Protein AF-A0A5D0Q859-F1 (afdb_monomer_lite)

pLDDT: mean 81.68, std 12.59, range [47.59, 95.12]

Sequence (96 aa):
MDIATSAGQDLERAVRRELMDAGFTVEPSLMSADGGLGVWHDPTRGVVITWGTSADQLVRHATIRSAVLLALRTVLIEAGHQVREDFNGLELVVTE

Structure (mmCIF, N/CA/C/O backbone):
data_AF-A0A5D0Q859-F1
#
_entry.id   AF-A0A5D0Q859-F1
#
loop_
_atom_site.group_PDB
_atom_site.id
_atom_site.type_symbol
_atom_site.label_atom_id
_atom_site.label_alt_id
_atom_site.label_comp_id
_atom_site.label_asym_id
_atom_site.label_entity_id
_atom_site.label_seq_id
_atom_site.pdbx_PDB_ins_code
_atom_site.Cartn_x
_atom_site.Cartn_y
_atom_site.Cartn_z
_atom_site.occupancy
_atom_site.B_iso_or_equiv
_atom_site.auth_seq_id
_atom_site.auth_comp_id
_atom_site.auth_asym_id
_atom_site.auth_atom_id
_atom_site.pdbx_PDB_model_num
ATOM 1 N N . MET A 1 1 ? -1.231 7.660 26.665 1.00 47.59 1 MET A N 1
ATOM 2 C CA . MET A 1 1 ? -1.248 8.157 25.270 1.00 47.59 1 MET A CA 1
ATOM 3 C C . MET A 1 1 ? -0.908 6.948 24.416 1.00 47.59 1 MET A C 1
ATOM 5 O O . MET A 1 1 ? 0.189 6.856 23.902 1.00 47.59 1 MET A O 1
ATOM 9 N N . ASP A 1 2 ? -1.811 5.964 24.382 1.00 58.16 2 ASP A N 1
ATOM 10 C CA . ASP A 1 2 ? -1.451 4.590 23.974 1.00 58.16 2 ASP A CA 1
ATOM 11 C C . ASP A 1 2 ? -2.455 3.987 22.989 1.00 58.16 2 ASP A C 1
ATOM 13 O O . ASP A 1 2 ? -2.103 3.134 22.185 1.00 58.16 2 ASP A O 1
ATOM 17 N N . ILE A 1 3 ? -3.695 4.483 22.987 1.00 60.16 3 ILE A N 1
ATOM 18 C CA . ILE A 1 3 ? -4.774 3.957 22.143 1.00 60.16 3 ILE A CA 1
ATOM 19 C C . ILE A 1 3 ? -4.573 4.363 20.676 1.00 60.16 3 ILE A C 1
ATOM 21 O O . ILE A 1 3 ? -4.725 3.529 19.795 1.00 60.16 3 ILE A O 1
ATOM 25 N N . ALA A 1 4 ? -4.158 5.608 20.410 1.00 60.44 4 ALA A N 1
ATOM 26 C CA . ALA A 1 4 ? -3.882 6.078 19.047 1.00 60.44 4 ALA A CA 1
ATOM 27 C C . ALA A 1 4 ? -2.678 5.355 18.416 1.00 60.44 4 ALA A C 1
ATOM 29 O O . ALA A 1 4 ? -2.698 5.006 17.241 1.00 60.44 4 ALA A O 1
ATOM 30 N N . THR A 1 5 ? -1.650 5.068 19.218 1.00 62.84 5 THR A N 1
ATOM 31 C CA . THR A 1 5 ? -0.482 4.293 18.785 1.00 62.84 5 THR A CA 1
ATOM 32 C C . THR A 1 5 ? -0.845 2.825 18.551 1.00 62.84 5 THR A C 1
ATOM 34 O O . THR A 1 5 ? -0.376 2.237 17.583 1.00 62.84 5 THR A O 1
ATOM 37 N N . SER A 1 6 ? -1.704 2.244 19.398 1.00 72.50 6 SER A N 1
ATOM 38 C CA . SER A 1 6 ? -2.205 0.873 19.229 1.00 72.50 6 SER A CA 1
ATOM 39 C C . SER A 1 6 ? -3.044 0.726 17.962 1.00 72.50 6 SER A C 1
ATOM 41 O O . SER A 1 6 ? -2.756 -0.153 17.160 1.00 72.50 6 SER A O 1
ATOM 43 N N . ALA A 1 7 ? -4.019 1.616 17.744 1.00 75.88 7 ALA A N 1
ATOM 44 C CA . ALA A 1 7 ? -4.873 1.595 16.556 1.00 75.88 7 ALA A CA 1
ATOM 45 C C . ALA A 1 7 ? -4.049 1.737 15.266 1.00 75.88 7 ALA A C 1
ATOM 47 O O . ALA A 1 7 ? -4.222 0.966 14.328 1.00 75.88 7 ALA A O 1
ATOM 48 N N . GLY A 1 8 ? -3.066 2.644 15.258 1.00 80.31 8 GLY A N 1
ATOM 49 C CA . GLY A 1 8 ? -2.147 2.804 14.132 1.00 80.31 8 GLY A CA 1
ATOM 50 C C . GLY A 1 8 ? -1.304 1.560 13.834 1.00 80.31 8 GLY A C 1
ATOM 51 O O . GLY A 1 8 ? -1.103 1.205 12.674 1.00 80.31 8 GLY A O 1
ATOM 52 N N . GLN A 1 9 ? -0.843 0.855 14.870 1.00 85.12 9 GLN A N 1
ATOM 53 C CA . GLN A 1 9 ? -0.109 -0.404 14.707 1.00 85.12 9 GLN A CA 1
ATOM 54 C C . GLN A 1 9 ? -1.004 -1.567 14.266 1.00 85.12 9 GLN A C 1
ATOM 56 O O . GLN A 1 9 ? -0.543 -2.451 13.543 1.00 85.12 9 GLN A O 1
ATOM 61 N N . ASP A 1 10 ? -2.259 -1.594 14.708 1.00 89.25 10 ASP A N 1
ATOM 62 C CA . ASP A 1 10 ? -3.234 -2.599 14.290 1.00 89.25 10 ASP A CA 1
ATOM 63 C C . ASP A 1 10 ? -3.599 -2.406 12.810 1.00 89.25 10 ASP A C 1
ATOM 65 O O . ASP A 1 10 ? -3.579 -3.377 12.050 1.00 89.25 10 ASP A O 1
ATOM 69 N N . LEU A 1 11 ? -3.798 -1.154 12.380 1.00 90.94 11 LEU A N 1
ATOM 70 C CA . LEU A 1 11 ? -3.985 -0.796 10.973 1.00 90.94 11 LEU A CA 1
ATOM 71 C C . LEU A 1 11 ? -2.756 -1.166 10.132 1.00 90.94 11 LEU A C 1
ATOM 73 O O . LEU A 1 11 ? -2.902 -1.779 9.078 1.00 90.94 11 LEU A O 1
ATOM 77 N N . GLU A 1 12 ? -1.537 -0.876 10.604 1.00 92.25 12 GLU A N 1
ATOM 78 C CA . GLU A 1 12 ? -0.311 -1.268 9.893 1.00 92.25 12 GLU A CA 1
ATOM 79 C C . GLU A 1 12 ? -0.249 -2.787 9.692 1.00 92.25 12 GLU A C 1
ATOM 81 O O . GLU A 1 12 ? 0.040 -3.261 8.593 1.00 92.25 12 GLU A O 1
ATOM 86 N N . ARG A 1 13 ? -0.555 -3.570 10.734 1.00 92.19 13 ARG A N 1
ATOM 87 C CA . ARG A 1 13 ? -0.566 -5.036 10.641 1.00 92.19 13 ARG A CA 1
ATOM 88 C C . ARG A 1 13 ? -1.631 -5.545 9.669 1.00 92.19 13 ARG A C 1
ATOM 90 O O . ARG A 1 13 ? -1.333 -6.477 8.921 1.00 92.19 13 ARG A O 1
ATOM 97 N N . ALA A 1 14 ? -2.821 -4.945 9.656 1.00 94.06 14 ALA A N 1
ATOM 98 C CA . ALA A 1 14 ? -3.887 -5.292 8.717 1.00 94.06 14 ALA A CA 1
ATOM 99 C C . ALA A 1 14 ? -3.472 -5.010 7.263 1.00 94.06 14 ALA A C 1
ATOM 101 O O . ALA A 1 14 ? -3.464 -5.925 6.442 1.00 94.06 14 ALA A O 1
ATOM 102 N N . VAL A 1 15 ? -2.994 -3.795 6.980 1.00 93.94 15 VAL A N 1
ATOM 103 C CA . VAL A 1 15 ? -2.527 -3.387 5.645 1.00 93.94 15 VAL A CA 1
ATOM 104 C C . VAL A 1 15 ? -1.391 -4.287 5.156 1.00 93.94 15 VAL A C 1
ATOM 106 O O . VAL A 1 15 ? -1.424 -4.785 4.032 1.00 93.94 15 VAL A O 1
ATOM 109 N N . ARG A 1 16 ? -0.389 -4.564 6.004 1.00 93.88 16 ARG A N 1
ATOM 110 C CA . ARG A 1 16 ? 0.694 -5.498 5.654 1.00 93.88 16 ARG A CA 1
ATOM 111 C C . ARG A 1 16 ? 0.137 -6.871 5.287 1.00 93.88 16 ARG A C 1
ATOM 113 O O . ARG A 1 16 ? 0.607 -7.478 4.327 1.00 93.88 16 ARG A O 1
ATOM 120 N N . ARG A 1 17 ? -0.837 -7.371 6.053 1.00 94.44 17 ARG A N 1
ATOM 121 C CA . ARG A 1 17 ? -1.427 -8.692 5.834 1.00 94.44 17 ARG A CA 1
ATOM 122 C C . ARG A 1 17 ? -2.163 -8.774 4.503 1.00 94.44 17 ARG A C 1
ATOM 124 O O . ARG A 1 17 ? -1.913 -9.707 3.752 1.00 94.44 17 ARG A O 1
ATOM 131 N N . GLU A 1 18 ? -3.002 -7.797 4.202 1.00 95.12 18 GLU A N 1
ATOM 132 C CA . GLU A 1 18 ? -3.771 -7.750 2.955 1.00 95.12 18 GLU A CA 1
ATOM 133 C C . GLU A 1 18 ? -2.873 -7.686 1.724 1.00 95.12 18 GLU A C 1
ATOM 135 O O . GLU A 1 18 ? -3.094 -8.404 0.751 1.00 95.12 18 GLU A O 1
ATOM 140 N N . LEU A 1 19 ? -1.814 -6.875 1.780 1.00 93.44 19 LEU A N 1
ATOM 141 C CA . LEU A 1 19 ? -0.849 -6.776 0.689 1.00 93.44 19 LEU A CA 1
ATOM 142 C C . LEU A 1 19 ? -0.093 -8.096 0.481 1.00 93.44 19 LEU A C 1
ATOM 144 O O . LEU A 1 19 ? 0.076 -8.528 -0.658 1.00 93.44 19 LEU A O 1
ATOM 148 N N . MET A 1 20 ? 0.315 -8.767 1.562 1.00 93.38 20 MET A N 1
ATOM 149 C CA . MET A 1 20 ? 0.930 -10.096 1.471 1.00 93.38 20 MET A CA 1
ATOM 150 C C . MET A 1 20 ? -0.044 -11.149 0.925 1.00 93.38 20 MET A C 1
ATOM 152 O O . MET A 1 20 ? 0.345 -11.949 0.076 1.00 93.38 20 MET A O 1
ATOM 156 N N . ASP A 1 21 ? -1.305 -11.138 1.365 1.00 94.94 21 ASP A N 1
ATOM 157 C CA . ASP A 1 21 ? -2.339 -12.068 0.892 1.00 94.94 21 ASP A CA 1
ATOM 158 C C . ASP A 1 21 ? -2.682 -11.827 -0.597 1.00 94.94 21 ASP A C 1
ATOM 160 O O . ASP A 1 21 ? -2.995 -12.772 -1.321 1.00 94.94 21 ASP A O 1
ATOM 164 N N . ALA A 1 22 ? -2.530 -10.592 -1.090 1.00 92.56 22 ALA A N 1
ATOM 165 C CA . ALA A 1 22 ? -2.616 -10.241 -2.510 1.00 92.56 22 ALA A CA 1
ATOM 166 C C . ALA A 1 22 ? -1.348 -10.584 -3.325 1.00 92.56 22 ALA A C 1
ATOM 168 O O . ALA A 1 22 ? -1.315 -10.373 -4.539 1.00 92.56 22 ALA A O 1
ATOM 169 N N . GLY A 1 23 ? -0.308 -11.126 -2.684 1.00 91.56 23 GLY A N 1
ATOM 170 C CA . GLY A 1 23 ? 0.923 -11.582 -3.334 1.00 91.56 23 GLY A CA 1
ATOM 171 C C . GLY A 1 23 ? 2.023 -10.526 -3.459 1.00 91.56 23 GLY A C 1
ATOM 172 O O . GLY A 1 23 ? 3.011 -10.771 -4.154 1.00 91.56 23 GLY A O 1
ATOM 173 N N . PHE A 1 24 ? 1.894 -9.370 -2.802 1.00 90.12 24 PHE A N 1
ATOM 174 C CA . PHE A 1 24 ? 2.979 -8.393 -2.744 1.00 90.12 24 PHE A CA 1
ATOM 175 C C . PHE A 1 24 ? 4.035 -8.786 -1.710 1.00 90.12 24 PHE A C 1
ATOM 177 O O . PHE A 1 24 ? 3.728 -9.190 -0.588 1.00 90.12 24 PHE A O 1
ATOM 184 N N . THR A 1 25 ? 5.301 -8.564 -2.054 1.00 89.00 25 THR A N 1
ATOM 185 C CA . THR A 1 25 ? 6.396 -8.609 -1.083 1.00 89.00 25 THR A CA 1
ATOM 186 C C . THR A 1 25 ? 6.382 -7.332 -0.251 1.00 89.00 25 THR A C 1
ATOM 188 O O . THR A 1 25 ? 6.632 -6.246 -0.775 1.00 89.00 25 THR A O 1
ATOM 191 N N . VAL A 1 26 ? 6.106 -7.461 1.047 1.00 88.31 26 VAL A N 1
ATOM 192 C CA . VAL A 1 26 ? 6.182 -6.360 2.013 1.00 88.31 26 VAL A CA 1
ATOM 193 C C . VAL A 1 26 ? 7.453 -6.512 2.836 1.00 88.31 26 VAL A C 1
ATOM 195 O O . VAL A 1 26 ? 7.602 -7.478 3.583 1.00 88.31 26 VAL A O 1
ATOM 198 N N . GLU A 1 27 ? 8.362 -5.553 2.712 1.00 79.56 27 GLU A N 1
ATOM 199 C CA . GLU A 1 27 ? 9.621 -5.575 3.443 1.00 79.56 27 GLU A CA 1
ATOM 200 C C . GLU A 1 27 ? 9.437 -5.103 4.898 1.00 79.56 27 GLU A C 1
ATOM 202 O O . GLU A 1 27 ? 8.593 -4.248 5.209 1.00 79.56 27 GLU A O 1
ATOM 207 N N . PRO A 1 28 ? 10.253 -5.622 5.830 1.00 67.19 28 PRO A N 1
ATOM 208 C CA . PRO A 1 28 ? 10.320 -5.088 7.182 1.00 67.19 28 PRO A CA 1
ATOM 209 C C . PRO A 1 28 ? 11.028 -3.723 7.235 1.00 67.19 28 PRO A C 1
ATOM 211 O O . PRO A 1 28 ? 10.868 -3.003 8.220 1.00 67.19 28 PRO A O 1
ATOM 214 N N . SER A 1 29 ? 11.800 -3.348 6.207 1.00 65.69 29 SER A N 1
ATOM 215 C CA . SER A 1 29 ? 12.523 -2.075 6.140 1.00 65.69 29 SER A CA 1
ATOM 216 C C . SER A 1 29 ? 11.732 -0.971 5.429 1.00 65.69 29 SER A C 1
ATOM 218 O O . SER A 1 29 ? 11.045 -1.201 4.439 1.00 65.69 29 SER A O 1
ATOM 220 N N . LEU A 1 30 ? 11.903 0.269 5.907 1.00 61.56 30 LEU A N 1
ATOM 221 C CA . LEU A 1 30 ? 11.321 1.488 5.317 1.00 61.56 30 LEU A CA 1
ATOM 222 C C . LEU A 1 30 ? 11.784 1.748 3.875 1.00 61.56 30 LEU A C 1
ATOM 224 O O . LEU A 1 30 ? 11.085 2.395 3.102 1.00 61.56 30 LEU A O 1
ATOM 228 N N . MET A 1 31 ? 12.966 1.250 3.511 1.00 58.34 31 MET A N 1
ATOM 229 C CA . MET A 1 31 ? 13.455 1.251 2.137 1.00 58.34 31 MET A CA 1
ATOM 230 C C . MET A 1 31 ? 13.594 -0.197 1.685 1.00 58.34 31 MET A C 1
ATOM 232 O O . MET A 1 31 ? 14.421 -0.934 2.228 1.00 58.34 31 MET A O 1
ATOM 236 N N . SER A 1 32 ? 12.779 -0.607 0.714 1.00 59.19 32 SER A N 1
ATOM 237 C CA . SER A 1 32 ? 13.007 -1.863 0.006 1.00 59.19 32 SER A CA 1
ATOM 238 C C . SER A 1 32 ? 14.098 -1.644 -1.041 1.00 59.19 32 SER A C 1
ATOM 240 O O . SER A 1 32 ? 14.056 -0.668 -1.792 1.00 59.19 32 SER A O 1
ATOM 242 N N . ALA A 1 33 ? 15.102 -2.519 -1.047 1.00 57.69 33 ALA A N 1
ATOM 243 C CA . ALA A 1 33 ? 16.212 -2.469 -1.996 1.00 57.69 33 ALA A CA 1
ATOM 244 C C . ALA A 1 33 ? 15.877 -3.158 -3.332 1.00 57.69 33 ALA A C 1
ATOM 246 O O . ALA A 1 33 ? 16.468 -2.813 -4.353 1.00 57.69 33 ALA A O 1
ATOM 247 N N . ASP A 1 34 ? 14.899 -4.071 -3.327 1.00 64.50 34 ASP A N 1
ATOM 248 C CA . ASP A 1 34 ? 14.658 -5.032 -4.411 1.00 64.50 34 ASP A CA 1
ATOM 249 C C . ASP A 1 34 ? 13.253 -4.903 -5.039 1.00 64.50 34 ASP A C 1
ATOM 251 O O . ASP A 1 34 ? 12.733 -5.847 -5.631 1.00 64.50 34 ASP A O 1
ATOM 255 N N . GLY A 1 35 ? 12.611 -3.731 -4.930 1.00 68.94 35 GLY A N 1
ATOM 256 C CA . GLY A 1 35 ? 11.291 -3.485 -5.528 1.00 68.94 35 GLY A CA 1
ATOM 257 C C . GLY A 1 35 ? 10.103 -4.017 -4.719 1.00 68.94 35 GLY A C 1
ATOM 258 O O . GLY A 1 35 ? 8.993 -4.086 -5.250 1.00 68.94 35 GLY A O 1
ATOM 259 N N . GLY A 1 36 ? 10.316 -4.376 -3.453 1.00 82.56 36 GLY A N 1
ATOM 260 C CA . GLY A 1 36 ? 9.257 -4.656 -2.485 1.00 82.56 36 GLY A CA 1
ATOM 261 C C . GLY A 1 36 ? 8.590 -3.384 -1.950 1.00 82.56 36 GLY A C 1
ATOM 262 O O . GLY A 1 36 ? 8.966 -2.251 -2.276 1.00 82.56 36 GLY A O 1
ATOM 263 N N . LEU A 1 37 ? 7.571 -3.579 -1.116 1.00 87.25 37 LEU A N 1
ATOM 264 C CA . LEU A 1 37 ? 6.806 -2.500 -0.502 1.00 87.25 37 LEU A CA 1
ATOM 265 C C . LEU A 1 37 ? 7.346 -2.166 0.886 1.00 87.25 37 LEU A C 1
ATOM 267 O O . LEU A 1 37 ? 7.452 -3.048 1.737 1.00 87.25 37 LEU A O 1
ATOM 271 N N . GLY A 1 38 ? 7.628 -0.890 1.129 1.00 88.38 38 GLY A N 1
ATOM 272 C CA . GLY A 1 38 ? 7.751 -0.357 2.480 1.00 88.38 38 GLY A CA 1
ATOM 273 C C . GLY A 1 38 ? 6.359 -0.038 3.015 1.00 88.38 38 GLY A C 1
ATOM 274 O O . GLY A 1 38 ? 5.578 0.607 2.321 1.00 88.38 38 GLY A O 1
ATOM 275 N N . VAL A 1 39 ? 6.038 -0.489 4.227 1.00 90.19 39 VAL A N 1
ATOM 276 C CA . VAL A 1 39 ? 4.769 -0.182 4.908 1.00 90.19 39 VAL A CA 1
ATOM 277 C C . VAL A 1 39 ? 5.086 0.238 6.334 1.00 90.19 39 VAL A C 1
ATOM 279 O O . VAL A 1 39 ? 5.813 -0.479 7.015 1.00 90.19 39 VAL A O 1
ATOM 282 N N . TRP A 1 40 ? 4.588 1.383 6.794 1.00 89.31 40 TRP A N 1
ATOM 283 C CA . TRP A 1 40 ? 4.786 1.830 8.176 1.00 89.31 40 TRP A CA 1
ATOM 284 C C . TRP A 1 40 ? 3.691 2.786 8.630 1.00 89.31 40 TRP A C 1
ATOM 286 O O . TRP A 1 40 ? 3.109 3.507 7.826 1.00 89.31 40 TRP A O 1
ATOM 296 N N . HIS A 1 41 ? 3.4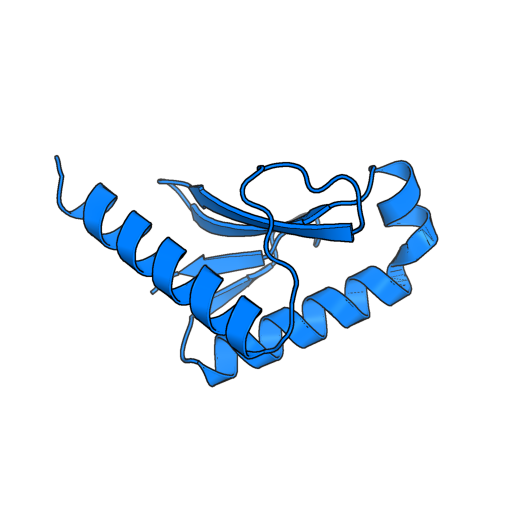36 2.835 9.932 1.00 90.25 41 HIS A N 1
ATOM 297 C CA . HIS A 1 41 ? 2.555 3.834 10.516 1.00 90.25 41 HIS A CA 1
ATOM 298 C C . HIS A 1 41 ? 3.264 5.185 10.726 1.00 90.25 41 HIS A C 1
ATOM 300 O O . HIS A 1 41 ? 4.250 5.289 11.460 1.00 90.25 41 HIS A O 1
ATOM 306 N N . ASP A 1 42 ? 2.721 6.238 10.118 1.00 87.81 42 ASP A N 1
ATOM 307 C CA . ASP A 1 42 ? 3.012 7.641 10.396 1.00 87.81 42 ASP A CA 1
ATOM 308 C C . ASP A 1 42 ? 1.904 8.220 11.305 1.00 87.81 42 ASP A C 1
ATOM 310 O O . ASP A 1 42 ? 0.748 8.294 10.883 1.00 87.81 42 ASP A O 1
ATOM 314 N N . PRO A 1 43 ? 2.221 8.691 12.528 1.00 85.25 43 PRO A N 1
ATOM 315 C CA . PRO A 1 43 ? 1.222 9.184 13.483 1.00 85.25 43 PRO A CA 1
ATOM 316 C C . PRO A 1 43 ? 0.362 10.363 13.010 1.00 85.25 43 PRO A C 1
ATOM 318 O O . PRO A 1 43 ? -0.651 10.667 13.636 1.00 85.25 43 PRO A O 1
ATOM 321 N N . THR A 1 44 ? 0.786 11.073 11.965 1.00 86.12 44 THR A N 1
ATOM 322 C CA . THR A 1 44 ? 0.094 12.251 11.431 1.00 86.12 44 THR A CA 1
ATOM 323 C C . THR A 1 44 ? -0.689 11.957 10.157 1.00 86.12 44 THR A C 1
ATOM 325 O O . THR A 1 44 ? -1.630 12.687 9.845 1.00 86.12 44 THR A O 1
ATOM 328 N N . ARG A 1 45 ? -0.312 10.905 9.423 1.00 87.00 45 ARG A N 1
ATOM 329 C CA . ARG A 1 45 ? -0.872 10.587 8.102 1.00 87.00 45 ARG A CA 1
ATOM 330 C C . ARG A 1 45 ? -1.691 9.298 8.092 1.00 87.00 45 ARG A C 1
ATOM 332 O O . ARG A 1 45 ? -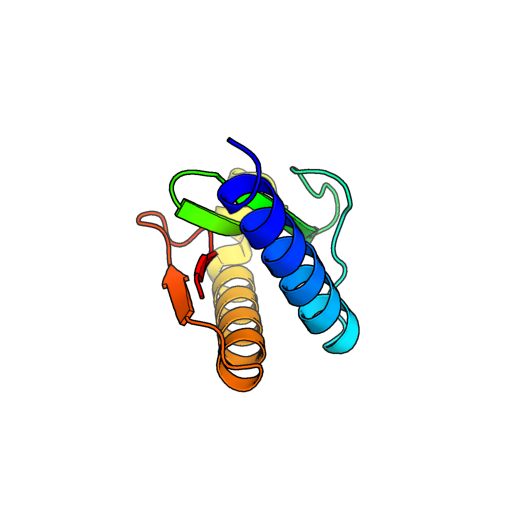2.636 9.222 7.317 1.00 87.00 45 ARG A O 1
ATOM 339 N N . GLY A 1 46 ? -1.363 8.324 8.939 1.00 90.38 46 GLY A N 1
ATOM 340 C CA . GLY A 1 46 ? -1.887 6.958 8.880 1.00 90.38 46 GLY A CA 1
ATOM 341 C C . GLY A 1 46 ? -0.816 5.974 8.410 1.00 90.38 46 GLY A C 1
ATOM 342 O O . GLY A 1 46 ? 0.372 6.184 8.638 1.00 90.38 46 GLY A O 1
ATOM 343 N N . VAL A 1 47 ? -1.207 4.884 7.756 1.00 91.88 47 VAL A N 1
ATOM 344 C CA . VAL A 1 47 ? -0.250 3.886 7.257 1.00 91.88 47 VAL A CA 1
ATOM 345 C C . VAL A 1 47 ? 0.252 4.289 5.878 1.00 91.88 47 VAL A C 1
ATOM 347 O O . VAL A 1 47 ? -0.517 4.386 4.929 1.00 91.88 47 VAL A O 1
ATOM 350 N N . VAL A 1 48 ? 1.553 4.521 5.761 1.00 91.06 48 VAL A N 1
ATOM 351 C CA . VAL A 1 48 ? 2.219 4.904 4.518 1.00 91.06 48 VAL A CA 1
ATOM 352 C C . VAL A 1 48 ? 2.763 3.661 3.826 1.00 91.06 48 VAL A C 1
ATOM 354 O O . VAL A 1 48 ? 3.363 2.794 4.462 1.00 91.06 48 VAL A O 1
ATOM 357 N N . ILE A 1 49 ? 2.550 3.589 2.514 1.00 90.50 49 ILE A N 1
ATOM 358 C CA . ILE A 1 49 ? 3.012 2.522 1.633 1.00 90.50 49 ILE A CA 1
ATOM 359 C C . ILE A 1 49 ? 3.860 3.142 0.529 1.00 90.50 49 ILE A C 1
ATOM 361 O O . ILE A 1 49 ? 3.411 4.054 -0.171 1.00 90.50 49 ILE A O 1
ATOM 365 N N . THR A 1 50 ? 5.061 2.611 0.324 1.00 86.81 50 THR A N 1
ATOM 366 C CA . THR A 1 50 ? 5.959 3.030 -0.756 1.00 86.81 50 THR A CA 1
ATOM 367 C C . THR A 1 50 ? 6.483 1.842 -1.535 1.00 86.81 50 THR A C 1
ATOM 369 O O . THR A 1 50 ? 6.655 0.746 -1.006 1.00 86.81 50 THR A O 1
ATOM 372 N N . TRP A 1 51 ? 6.754 2.063 -2.819 1.00 81.88 51 TRP A N 1
ATOM 373 C CA . TRP A 1 51 ? 7.423 1.083 -3.662 1.00 81.88 51 TRP A CA 1
ATOM 374 C C . TRP A 1 51 ? 8.917 1.409 -3.730 1.00 81.88 51 TRP A C 1
ATOM 376 O O . TRP A 1 51 ? 9.313 2.455 -4.251 1.00 81.88 51 TRP A O 1
ATOM 386 N N . GLY A 1 52 ? 9.739 0.533 -3.147 1.00 66.56 52 GLY A N 1
ATOM 387 C CA . GLY A 1 52 ? 11.168 0.760 -2.961 1.00 66.56 52 GLY A CA 1
ATOM 388 C C . GLY A 1 52 ? 11.958 0.582 -4.248 1.00 66.56 52 GLY A C 1
ATOM 389 O O . GLY A 1 52 ? 12.415 -0.508 -4.578 1.00 66.56 52 GLY A O 1
ATOM 390 N N . THR A 1 53 ? 12.151 1.687 -4.958 1.00 59.00 53 THR A N 1
ATOM 391 C CA . THR A 1 53 ? 13.236 1.839 -5.928 1.00 59.00 53 THR A CA 1
ATOM 392 C C . THR A 1 53 ? 13.934 3.172 -5.655 1.00 59.00 53 THR A C 1
ATOM 394 O O . THR A 1 53 ? 13.348 4.076 -5.052 1.00 59.00 53 THR A O 1
ATOM 397 N N . SER A 1 54 ? 15.202 3.314 -6.045 1.00 62.34 54 SER A N 1
ATOM 398 C CA . SER A 1 54 ? 15.894 4.604 -5.927 1.00 62.34 54 SER A CA 1
ATOM 399 C C . SER A 1 54 ? 15.175 5.683 -6.750 1.00 62.34 54 SER A C 1
ATOM 401 O O . SER A 1 54 ? 14.510 5.374 -7.737 1.00 62.34 54 SER A O 1
ATOM 403 N N . ALA A 1 55 ? 15.319 6.963 -6.387 1.00 60.41 55 ALA A N 1
ATOM 404 C CA . ALA A 1 55 ? 14.671 8.072 -7.104 1.00 60.41 55 ALA A CA 1
ATOM 405 C C . ALA A 1 55 ? 14.921 8.043 -8.629 1.00 60.41 55 ALA A C 1
ATOM 407 O O . ALA A 1 55 ? 14.008 8.290 -9.419 1.00 60.41 55 ALA A O 1
ATOM 408 N N . ASP A 1 56 ? 16.121 7.635 -9.047 1.00 58.50 56 ASP A N 1
ATOM 409 C CA . ASP A 1 56 ? 16.487 7.457 -10.458 1.00 58.50 56 ASP A CA 1
ATOM 410 C C . ASP A 1 56 ? 15.744 6.298 -11.143 1.00 58.50 56 ASP A C 1
ATOM 412 O O . ASP A 1 56 ? 15.426 6.365 -12.335 1.00 58.50 56 ASP A O 1
ATOM 416 N N . GLN A 1 57 ? 15.444 5.226 -10.408 1.00 63.38 57 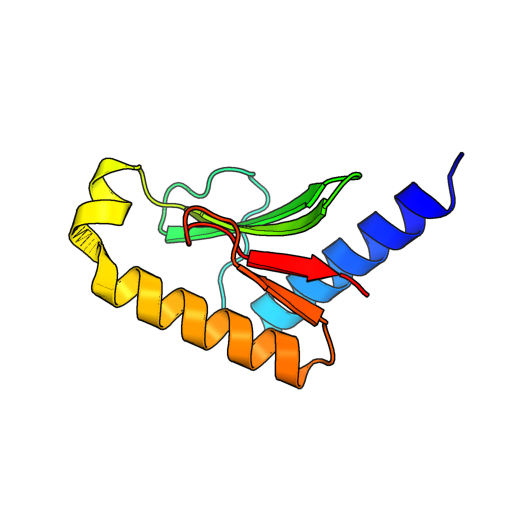GLN A N 1
ATOM 417 C CA . GLN A 1 57 ? 14.645 4.109 -10.910 1.00 63.38 57 GLN A CA 1
ATOM 418 C C . GLN A 1 57 ? 13.147 4.434 -10.925 1.00 63.38 57 GLN A C 1
ATOM 420 O O . GLN A 1 57 ? 12.460 4.034 -11.868 1.00 63.38 57 GLN A O 1
ATOM 425 N N . LEU A 1 58 ? 12.657 5.239 -9.976 1.00 63.84 58 LEU A N 1
ATOM 426 C CA . LEU A 1 58 ? 11.270 5.713 -9.958 1.00 63.84 58 LEU A CA 1
ATOM 427 C C . LEU A 1 58 ? 10.925 6.496 -11.231 1.00 63.84 58 LEU A C 1
ATOM 429 O O . LEU A 1 58 ? 9.830 6.326 -11.770 1.00 63.84 58 LEU A O 1
ATOM 433 N N . VAL A 1 59 ? 11.842 7.327 -11.740 1.00 66.44 59 VAL A N 1
ATOM 434 C CA . VAL A 1 59 ? 11.646 8.061 -13.005 1.00 66.44 59 VAL A CA 1
ATOM 435 C C . VAL A 1 59 ? 11.705 7.114 -14.204 1.00 66.44 59 VAL A C 1
ATOM 437 O O . VAL A 1 59 ? 10.857 7.187 -15.094 1.00 66.44 59 VAL A O 1
ATOM 440 N N . ARG A 1 60 ? 12.669 6.186 -14.216 1.00 72.31 60 ARG A N 1
ATOM 441 C CA . ARG A 1 60 ? 12.859 5.222 -15.313 1.00 72.31 60 ARG A CA 1
ATOM 442 C C . ARG A 1 60 ? 11.676 4.263 -15.480 1.00 72.31 60 ARG A C 1
ATOM 444 O O . ARG A 1 60 ? 11.388 3.840 -16.596 1.00 72.31 60 ARG A O 1
ATOM 451 N N . HIS A 1 61 ? 10.987 3.940 -14.389 1.00 76.44 61 HIS A N 1
ATOM 452 C CA . HIS A 1 61 ? 9.911 2.953 -14.349 1.00 76.44 61 HIS A CA 1
ATOM 453 C C . HIS A 1 61 ? 8.535 3.566 -14.061 1.00 76.44 61 HIS A C 1
ATOM 455 O O . HIS A 1 61 ? 7.682 2.906 -13.474 1.00 76.44 61 HIS A O 1
ATOM 461 N N . ALA A 1 62 ? 8.283 4.804 -14.504 1.00 78.50 62 ALA A N 1
ATOM 462 C CA . ALA A 1 62 ? 7.028 5.519 -14.244 1.00 78.50 62 ALA A CA 1
ATOM 463 C C . ALA A 1 62 ? 5.760 4.700 -14.574 1.00 78.50 62 ALA A C 1
ATOM 465 O O . ALA A 1 62 ? 4.834 4.669 -13.770 1.00 78.50 62 ALA A O 1
ATOM 466 N N . THR A 1 63 ? 5.734 3.972 -15.697 1.00 83.62 63 THR A N 1
ATOM 467 C CA . THR A 1 63 ? 4.597 3.102 -16.061 1.00 83.62 63 THR A CA 1
ATOM 468 C C . THR A 1 63 ? 4.411 1.939 -15.088 1.00 83.62 63 THR A C 1
ATOM 470 O O . THR A 1 63 ? 3.286 1.641 -14.698 1.00 83.62 63 THR A O 1
ATOM 473 N N . ILE A 1 64 ? 5.506 1.289 -14.679 1.00 82.50 64 ILE A N 1
ATOM 474 C CA . ILE A 1 64 ? 5.459 0.192 -13.701 1.00 82.50 64 ILE A CA 1
ATOM 475 C C . ILE A 1 64 ? 4.969 0.740 -12.366 1.00 82.50 64 ILE A C 1
ATOM 477 O O . ILE A 1 64 ? 4.075 0.157 -11.767 1.00 82.50 64 ILE A O 1
ATOM 481 N N . ARG A 1 65 ? 5.468 1.908 -11.948 1.00 81.06 65 ARG A N 1
ATO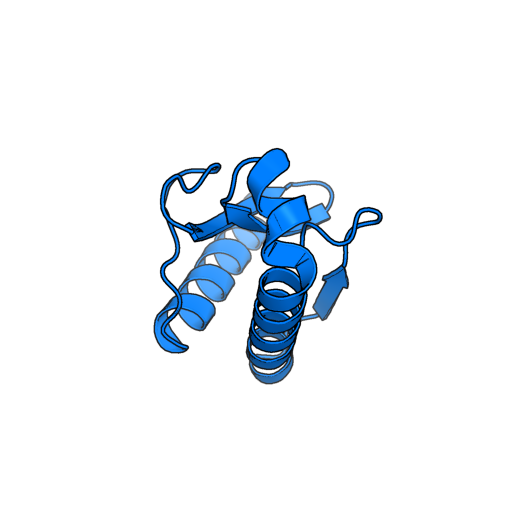M 482 C CA . ARG A 1 65 ? 5.001 2.593 -10.742 1.00 81.06 65 ARG A CA 1
ATOM 483 C C . ARG A 1 65 ? 3.495 2.843 -10.789 1.00 81.06 65 ARG A C 1
ATOM 485 O O . ARG A 1 65 ? 2.806 2.496 -9.842 1.00 81.06 65 ARG A O 1
ATOM 492 N N . SER A 1 66 ? 2.972 3.394 -11.885 1.00 83.88 66 SER A N 1
ATOM 493 C CA . SER A 1 66 ? 1.527 3.609 -12.039 1.00 83.88 66 SER A CA 1
ATOM 494 C C . SER A 1 66 ? 0.732 2.304 -11.971 1.00 83.88 66 SER A C 1
ATOM 496 O O . SER A 1 66 ? -0.319 2.275 -11.340 1.00 83.88 66 SER A O 1
ATOM 498 N N . ALA A 1 67 ? 1.233 1.223 -12.575 1.00 87.00 67 ALA A N 1
ATOM 499 C CA . ALA A 1 67 ? 0.592 -0.087 -12.498 1.00 87.00 67 ALA A CA 1
ATOM 500 C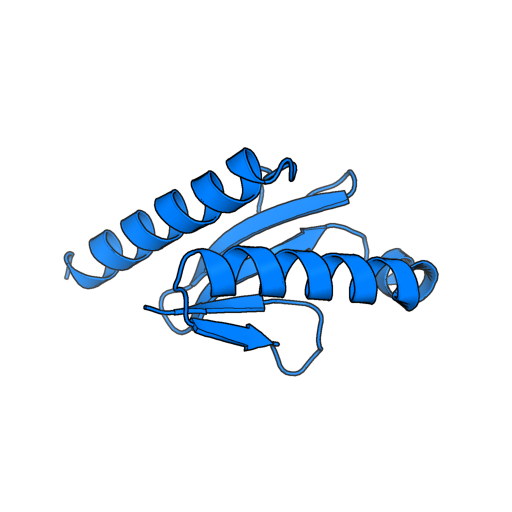 C . ALA A 1 67 ? 0.602 -0.655 -11.067 1.00 87.00 67 ALA A C 1
ATOM 502 O O . ALA A 1 67 ? -0.423 -1.149 -10.604 1.00 87.00 67 ALA A O 1
ATOM 503 N N . VAL A 1 68 ? 1.725 -0.532 -10.350 1.00 87.12 68 VAL A N 1
ATOM 504 C CA . VAL A 1 68 ? 1.844 -0.938 -8.942 1.00 87.12 68 VAL A CA 1
ATOM 505 C C . VAL A 1 68 ? 0.883 -0.125 -8.078 1.00 87.12 68 VAL A C 1
ATOM 507 O O . VAL A 1 68 ? 0.090 -0.712 -7.353 1.00 87.12 68 VAL A O 1
ATOM 510 N N . LEU A 1 69 ? 0.874 1.205 -8.197 1.00 87.69 69 LEU A N 1
ATOM 511 C CA . LEU A 1 69 ? -0.035 2.071 -7.438 1.00 87.69 69 LEU A CA 1
ATOM 512 C C . LEU A 1 69 ? -1.508 1.742 -7.704 1.00 87.69 69 LEU A C 1
ATOM 514 O O . LEU A 1 69 ? -2.297 1.677 -6.764 1.00 87.69 69 LEU A O 1
ATOM 518 N N . LEU A 1 70 ? -1.875 1.482 -8.963 1.00 89.94 70 LEU A N 1
ATOM 519 C CA . LEU A 1 70 ? -3.229 1.064 -9.322 1.00 89.94 70 LEU A CA 1
ATOM 520 C C . LEU A 1 70 ? -3.600 -0.274 -8.669 1.00 89.94 70 LEU A C 1
ATOM 522 O O . LEU A 1 70 ? -4.700 -0.408 -8.129 1.00 89.94 70 LEU A O 1
ATOM 526 N N . ALA A 1 71 ? -2.690 -1.250 -8.695 1.00 92.12 71 ALA A N 1
ATOM 527 C CA . ALA A 1 71 ? -2.910 -2.554 -8.083 1.00 92.12 71 ALA A CA 1
ATOM 528 C C . ALA A 1 71 ? -3.059 -2.443 -6.556 1.00 92.12 71 ALA A C 1
ATOM 530 O O . ALA A 1 71 ? -4.031 -2.951 -6.003 1.00 92.12 71 ALA A O 1
ATOM 531 N N . LEU A 1 72 ? -2.162 -1.706 -5.890 1.00 92.25 72 LEU A N 1
ATOM 532 C CA . LEU A 1 72 ? -2.227 -1.448 -4.448 1.00 92.25 72 LEU A CA 1
ATOM 533 C C . LEU A 1 72 ? -3.548 -0.792 -4.054 1.00 92.25 72 LEU A C 1
ATOM 535 O O . LEU A 1 72 ? -4.238 -1.260 -3.154 1.00 92.25 72 LEU A O 1
ATOM 539 N N . ARG A 1 73 ? -3.926 0.275 -4.762 1.00 93.19 73 ARG A N 1
ATOM 540 C CA . ARG A 1 73 ? -5.163 1.005 -4.496 1.00 93.19 73 ARG A CA 1
ATOM 541 C C . ARG A 1 73 ? -6.394 0.118 -4.669 1.00 93.19 73 ARG A C 1
ATOM 543 O O . ARG A 1 73 ? -7.316 0.225 -3.873 1.00 93.19 73 ARG A O 1
ATOM 550 N N . THR A 1 74 ? -6.401 -0.754 -5.675 1.00 94.19 74 THR A N 1
ATOM 551 C CA . THR A 1 74 ? -7.506 -1.698 -5.898 1.00 94.19 74 THR A CA 1
ATOM 552 C C . THR A 1 74 ? -7.639 -2.666 -4.724 1.00 94.19 74 THR A C 1
ATOM 554 O O . THR A 1 74 ? -8.708 -2.739 -4.130 1.00 94.19 74 THR A O 1
ATOM 557 N N . VAL A 1 75 ? -6.543 -3.324 -4.332 1.00 94.56 75 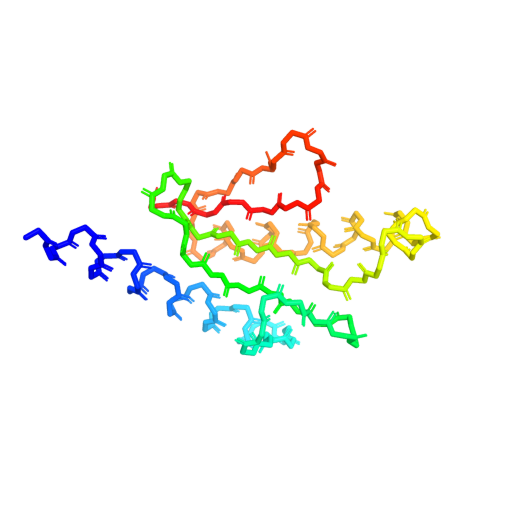VAL A N 1
ATOM 558 C CA . VAL A 1 75 ? -6.529 -4.292 -3.220 1.00 94.56 75 VAL A CA 1
ATOM 559 C C . VAL A 1 75 ? -6.993 -3.658 -1.909 1.00 94.56 75 VAL A C 1
ATOM 561 O O . VAL A 1 75 ? -7.850 -4.207 -1.224 1.00 94.56 75 VAL A O 1
ATOM 564 N N . LEU A 1 76 ? -6.466 -2.481 -1.572 1.00 93.88 76 LEU A N 1
ATOM 565 C CA . LEU A 1 76 ? -6.771 -1.810 -0.305 1.00 93.88 76 LEU A CA 1
ATOM 566 C C . LEU A 1 76 ? -8.214 -1.291 -0.251 1.00 93.88 76 LEU A C 1
ATOM 568 O O . LEU A 1 76 ? -8.861 -1.379 0.788 1.00 93.88 76 LEU A O 1
ATOM 572 N N . ILE A 1 77 ? -8.743 -0.786 -1.371 1.00 93.81 77 ILE A N 1
ATOM 573 C CA . ILE A 1 77 ? -10.150 -0.369 -1.455 1.00 93.81 77 ILE A CA 1
ATOM 574 C C . ILE A 1 77 ? -11.080 -1.582 -1.342 1.00 93.81 77 ILE A C 1
ATOM 576 O O . ILE A 1 77 ? -12.097 -1.497 -0.657 1.00 93.81 77 ILE A O 1
ATOM 580 N N . GLU A 1 78 ? -10.748 -2.710 -1.976 1.00 94.69 78 GLU A N 1
ATOM 581 C CA . GLU A 1 78 ? -11.531 -3.948 -1.854 1.00 94.69 78 GLU A CA 1
ATOM 582 C C . GLU A 1 78 ? -11.517 -4.514 -0.428 1.00 94.69 78 GLU A C 1
ATOM 584 O O . GLU A 1 78 ? -12.523 -5.064 0.019 1.00 94.69 78 GLU A O 1
ATOM 589 N N . ALA A 1 79 ? -10.422 -4.318 0.309 1.00 92.00 79 ALA A N 1
ATOM 590 C CA . ALA A 1 79 ? -10.333 -4.642 1.730 1.00 92.00 79 ALA A CA 1
ATOM 591 C C . ALA A 1 79 ? -11.096 -3.658 2.644 1.00 92.00 79 ALA A C 1
ATOM 593 O O . ALA A 1 79 ? -11.268 -3.928 3.832 1.00 92.00 79 ALA A O 1
ATOM 594 N N . GLY A 1 80 ? -11.618 -2.555 2.095 1.00 93.38 80 GLY A N 1
ATOM 595 C CA . GLY A 1 80 ? -12.458 -1.590 2.807 1.00 93.38 80 GLY A CA 1
ATOM 596 C C . GLY A 1 80 ? -11.717 -0.378 3.370 1.00 93.38 80 GLY A C 1
ATOM 597 O O . GLY A 1 80 ? -12.323 0.395 4.109 1.00 93.38 80 GLY A O 1
ATOM 598 N N . HIS A 1 81 ? -10.446 -0.178 3.015 1.00 93.81 81 HIS A N 1
ATOM 599 C CA . HIS A 1 81 ? -9.650 0.950 3.501 1.00 93.81 81 HIS A CA 1
ATOM 600 C C . HIS A 1 81 ? -9.876 2.235 2.716 1.00 93.81 81 HIS A C 1
ATOM 602 O O . HIS A 1 81 ? -10.118 2.230 1.503 1.00 93.81 81 HIS A O 1
ATOM 608 N N . GLN A 1 82 ? -9.677 3.370 3.387 1.00 93.06 82 GLN A N 1
ATOM 609 C CA . GLN A 1 82 ? -9.563 4.656 2.712 1.00 93.06 82 GLN A CA 1
ATOM 610 C C . GLN A 1 82 ? -8.123 4.881 2.260 1.00 93.06 82 GLN A C 1
ATOM 612 O O . GLN A 1 82 ? -7.198 4.901 3.066 1.00 93.06 82 GLN A O 1
ATOM 617 N N . VAL A 1 83 ? -7.937 5.092 0.955 1.00 93.00 83 VAL A N 1
ATOM 618 C CA . VAL A 1 83 ? -6.611 5.261 0.348 1.00 93.00 83 VAL A CA 1
ATOM 619 C C . VAL A 1 83 ? -6.492 6.633 -0.295 1.00 93.00 83 VAL A C 1
ATOM 621 O O . VAL A 1 83 ? -7.339 7.042 -1.096 1.00 93.00 83 VAL A O 1
ATOM 624 N N . ARG A 1 84 ? -5.405 7.336 0.015 1.00 91.69 84 ARG A N 1
ATOM 625 C CA . ARG A 1 84 ? -5.028 8.614 -0.593 1.00 91.69 84 ARG A CA 1
ATOM 626 C C . ARG A 1 84 ? -3.641 8.518 -1.206 1.00 91.69 84 ARG A C 1
ATOM 628 O O . ARG A 1 84 ? -2.755 7.890 -0.644 1.00 91.69 84 ARG A O 1
ATOM 635 N N . GLU A 1 85 ? -3.450 9.162 -2.347 1.00 86.19 85 GLU A N 1
ATOM 636 C CA . GLU A 1 85 ? -2.122 9.360 -2.930 1.00 86.19 85 GLU A CA 1
ATOM 637 C C . GLU A 1 85 ? -1.479 10.597 -2.295 1.00 86.19 85 GLU A C 1
ATOM 639 O O . GLU A 1 85 ? -2.144 11.619 -2.103 1.00 86.19 85 GLU A O 1
ATOM 644 N N . ASP A 1 86 ? -0.194 10.506 -1.953 1.00 78.94 86 ASP A N 1
ATOM 645 C CA . ASP A 1 86 ? 0.572 11.671 -1.513 1.00 78.94 86 ASP A CA 1
ATOM 646 C C . ASP A 1 86 ? 0.816 12.657 -2.670 1.00 78.94 86 ASP A C 1
ATOM 648 O O . ASP A 1 86 ? 0.771 12.278 -3.842 1.00 78.94 86 ASP A O 1
ATOM 652 N N . PHE A 1 87 ? 1.122 13.922 -2.358 1.00 61.94 87 PHE A N 1
ATOM 653 C CA . PHE A 1 87 ? 1.299 15.005 -3.339 1.00 61.94 87 PHE A CA 1
ATOM 654 C C . PHE A 1 87 ? 2.309 14.703 -4.453 1.00 61.94 87 PHE A C 1
ATOM 656 O O . PHE A 1 87 ? 2.188 15.244 -5.551 1.00 61.94 87 PHE A O 1
ATOM 663 N N . ASN A 1 88 ? 3.285 13.833 -4.196 1.00 68.12 88 ASN A N 1
ATOM 664 C CA . ASN A 1 88 ? 4.288 13.454 -5.189 1.00 68.12 88 ASN A CA 1
ATOM 665 C C . ASN A 1 88 ? 3.904 12.207 -6.008 1.00 68.12 88 ASN A C 1
ATOM 667 O O . ASN A 1 88 ? 4.641 11.828 -6.919 1.00 68.12 88 ASN A O 1
ATOM 671 N N . GLY A 1 89 ? 2.778 11.551 -5.697 1.00 69.50 89 GLY A N 1
ATOM 672 C CA . GLY A 1 89 ? 2.336 10.314 -6.352 1.00 69.50 89 GLY A CA 1
ATOM 673 C C . GLY A 1 89 ? 3.317 9.151 -6.174 1.00 69.50 89 GLY A C 1
ATOM 674 O O . GLY A 1 89 ? 3.402 8.270 -7.031 1.00 69.50 89 GLY A O 1
ATOM 675 N N . LEU A 1 90 ? 4.123 9.193 -5.109 1.00 75.56 90 LEU A N 1
ATOM 676 C CA . LEU A 1 90 ? 5.142 8.186 -4.785 1.00 75.56 90 LEU A CA 1
ATOM 677 C C . LEU A 1 90 ? 4.736 7.295 -3.612 1.00 75.56 90 LEU A C 1
ATOM 679 O O . LEU A 1 90 ? 5.313 6.224 -3.429 1.00 75.56 90 LEU A O 1
ATOM 683 N N . GLU A 1 91 ? 3.751 7.737 -2.840 1.00 86.19 91 GLU A N 1
ATOM 684 C CA . GLU A 1 91 ? 3.300 7.073 -1.628 1.00 86.19 91 GLU A CA 1
ATOM 685 C C . GLU A 1 91 ? 1.779 6.950 -1.655 1.00 86.19 91 GLU A C 1
ATOM 687 O O . GLU A 1 91 ? 1.077 7.839 -2.154 1.00 86.19 91 GLU A O 1
ATOM 692 N N . LEU A 1 92 ? 1.282 5.858 -1.084 1.00 90.50 92 LEU A N 1
ATOM 693 C CA . LEU A 1 92 ? -0.115 5.722 -0.703 1.00 90.50 92 LEU A CA 1
ATOM 694 C C . LEU A 1 92 ? -0.224 5.848 0.808 1.00 90.50 92 LEU A C 1
ATOM 696 O O . LEU A 1 92 ? 0.607 5.328 1.545 1.00 90.50 92 LEU A O 1
ATOM 700 N N . VAL A 1 93 ? -1.262 6.533 1.256 1.00 92.31 93 VAL A N 1
ATOM 701 C CA . VAL A 1 93 ? -1.598 6.703 2.660 1.00 92.31 93 VAL A CA 1
ATOM 702 C C . VAL A 1 93 ? -2.940 6.037 2.900 1.00 92.31 93 VAL A C 1
ATOM 704 O O . VAL A 1 93 ? -3.927 6.362 2.237 1.00 92.31 93 VAL A O 1
ATOM 707 N N . VAL A 1 94 ? -2.957 5.105 3.843 1.00 91.81 94 VAL A N 1
ATOM 708 C CA . VAL A 1 94 ? -4.138 4.384 4.293 1.00 91.81 94 VAL A CA 1
ATOM 709 C C . VAL A 1 94 ? -4.594 4.948 5.630 1.00 91.81 94 VAL A C 1
ATOM 711 O O . VAL A 1 94 ? -3.807 5.067 6.573 1.00 91.81 94 VAL A O 1
ATOM 714 N N . THR A 1 95 ? -5.876 5.275 5.705 1.00 88.75 95 THR A N 1
ATOM 715 C CA . THR A 1 95 ? -6.565 5.646 6.941 1.00 88.75 95 THR A CA 1
ATOM 716 C C . THR A 1 95 ? -7.748 4.709 7.169 1.00 88.75 95 THR A C 1
ATOM 718 O O . THR A 1 95 ? -8.197 4.052 6.227 1.00 88.75 95 THR A O 1
ATOM 721 N N . GLU A 1 96 ? -8.237 4.663 8.413 1.00 74.06 96 GLU A N 1
ATOM 722 C CA . GLU A 1 96 ? -9.507 3.999 8.760 1.00 74.06 96 GLU A CA 1
ATOM 723 C C . GLU A 1 96 ? -10.682 4.477 7.884 1.00 74.06 96 GLU A C 1
ATOM 725 O O . GLU A 1 96 ? -10.680 5.653 7.436 1.00 74.06 96 GLU A O 1
#

Radius of gyration: 12.89 Å; chains: 1; bounding box: 29×27×41 Å

Foldseek 3Di:
DPVLVVVLVVQQVVLVVLCVVVPFAEDPDCADDPQGWDWHQDSVQGIKIFGHDPPVVCVVPVVVLVVVLVSSVVSQVVVPWDWDQDPVNGMITTDD

Secondary structure (DSSP, 8-state):
--HHHHHHHHHHHHHHHHHHHTT--EESSSS-SSS-EEEEEETTTEEEEEE---HHHHHHTHHHHHHHHHHHHHHHHHTT-EEEE-TTSSEEEEE-